Protein AF-A0A1F6QPR7-F1 (afdb_monomer_lite)

Structure (mmCIF, N/CA/C/O backbone):
data_AF-A0A1F6QPR7-F1
#
_entry.id   AF-A0A1F6QPR7-F1
#
loop_
_atom_site.group_PDB
_atom_site.id
_atom_site.type_symbol
_atom_site.label_atom_id
_atom_site.label_alt_id
_atom_site.label_comp_id
_atom_site.label_asym_id
_atom_site.label_entity_id
_atom_site.label_seq_id
_atom_site.pdbx_PDB_ins_code
_atom_site.Cartn_x
_atom_site.Cartn_y
_atom_site.Cartn_z
_atom_site.occupancy
_atom_site.B_iso_or_equiv
_atom_site.auth_seq_id
_atom_site.auth_comp_id
_atom_site.auth_asym_id
_atom_site.auth_atom_id
_atom_site.pdbx_PDB_model_num
ATOM 1 N N . MET A 1 1 ? 1.008 -13.112 12.070 1.00 70.38 1 MET A N 1
ATOM 2 C CA . MET A 1 1 ? 2.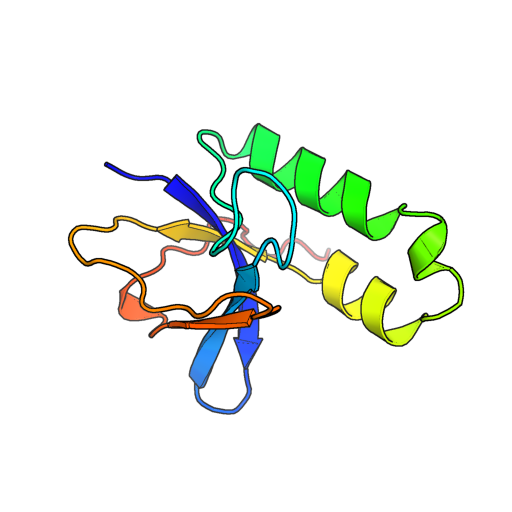194 -12.237 11.891 1.00 70.38 1 MET A CA 1
ATOM 3 C C . MET A 1 1 ? 1.701 -10.922 11.309 1.00 70.38 1 MET A C 1
ATOM 5 O O . MET A 1 1 ? 0.924 -10.975 10.365 1.00 70.38 1 MET A O 1
ATOM 9 N N . SER A 1 2 ? 2.075 -9.774 11.874 1.00 86.19 2 SER A N 1
ATOM 10 C CA . SER A 1 2 ? 1.610 -8.471 11.371 1.00 86.19 2 SER A CA 1
ATOM 11 C C . SER A 1 2 ? 2.647 -7.856 10.437 1.00 86.19 2 SER A C 1
ATOM 13 O O . SER A 1 2 ? 3.835 -7.861 10.746 1.00 86.19 2 SER A O 1
ATOM 15 N N . VAL A 1 3 ? 2.194 -7.325 9.305 1.00 93.25 3 VAL A N 1
ATOM 16 C CA . VAL A 1 3 ? 3.042 -6.701 8.277 1.00 93.25 3 VAL A CA 1
ATOM 17 C C . VAL A 1 3 ? 2.506 -5.324 7.914 1.00 93.25 3 VAL A C 1
ATOM 19 O O . VAL A 1 3 ? 1.327 -5.027 8.091 1.00 93.25 3 VAL A O 1
ATOM 22 N N . TYR A 1 4 ? 3.374 -4.469 7.396 1.00 94.75 4 TYR A N 1
ATOM 23 C CA . TYR A 1 4 ? 3.038 -3.118 6.968 1.00 94.75 4 TYR A CA 1
ATOM 24 C C . TYR A 1 4 ? 2.816 -3.099 5.459 1.00 94.75 4 TYR A C 1
ATOM 26 O O . TYR A 1 4 ? 3.554 -3.736 4.707 1.00 94.75 4 TYR A O 1
ATOM 34 N N . VAL A 1 5 ? 1.808 -2.357 5.013 1.00 94.69 5 VAL A N 1
ATOM 35 C CA . VAL A 1 5 ? 1.453 -2.226 3.595 1.00 94.69 5 VAL A CA 1
ATOM 36 C C . VAL A 1 5 ? 1.159 -0.773 3.246 1.00 94.69 5 VAL A C 1
ATOM 38 O O . VAL A 1 5 ? 0.746 0.017 4.097 1.00 94.69 5 VAL A O 1
ATOM 41 N N . LEU A 1 6 ? 1.364 -0.424 1.977 1.00 95.88 6 LEU A N 1
ATOM 42 C CA . LEU A 1 6 ? 0.940 0.856 1.417 1.00 95.88 6 LEU A CA 1
ATOM 43 C C . LEU A 1 6 ? -0.445 0.701 0.797 1.00 95.88 6 LEU A C 1
ATOM 45 O O . LEU A 1 6 ? -0.651 -0.200 -0.017 1.00 95.88 6 LEU A O 1
ATOM 49 N N . GLY A 1 7 ? -1.371 1.580 1.167 1.00 95.31 7 GLY A N 1
ATOM 50 C CA . GLY A 1 7 ? -2.753 1.522 0.713 1.00 95.31 7 GLY A CA 1
ATOM 51 C C . GLY A 1 7 ? -3.336 2.877 0.327 1.00 95.31 7 GLY A C 1
ATOM 52 O O . GLY A 1 7 ? -2.879 3.925 0.783 1.00 95.31 7 GLY A O 1
ATOM 53 N N . TRP A 1 8 ? -4.377 2.844 -0.501 1.00 94.19 8 TRP A N 1
ATOM 54 C CA . TRP A 1 8 ? -5.152 4.011 -0.911 1.00 94.19 8 TRP A CA 1
ATOM 55 C C . TRP A 1 8 ? -6.658 3.747 -0.733 1.00 94.19 8 TRP A C 1
ATOM 57 O O . TRP A 1 8 ? -7.192 2.846 -1.392 1.00 94.19 8 TRP A O 1
ATOM 67 N N . PRO A 1 9 ? -7.365 4.511 0.127 1.00 93.75 9 PRO A N 1
ATOM 68 C CA . PRO A 1 9 ? -8.818 4.424 0.244 1.00 93.75 9 PRO A CA 1
ATOM 69 C C . PRO A 1 9 ? -9.520 4.672 -1.090 1.00 93.75 9 PRO A C 1
ATOM 71 O O . PRO A 1 9 ? -9.205 5.631 -1.793 1.00 93.75 9 PRO A O 1
ATOM 74 N N . GLN A 1 10 ? -10.476 3.812 -1.429 1.00 93.81 10 GLN A N 1
ATOM 75 C CA . GLN A 1 10 ? -11.254 3.896 -2.660 1.00 93.81 10 GLN A CA 1
ATOM 76 C C . GLN A 1 10 ? -12.695 4.351 -2.382 1.00 93.81 10 GLN A C 1
ATOM 78 O O . GLN A 1 10 ? -13.232 4.057 -1.311 1.00 93.81 10 GLN A O 1
ATOM 83 N N . PRO A 1 11 ? -13.375 4.993 -3.355 1.00 92.31 11 PRO A N 1
ATOM 84 C CA . PRO A 1 11 ? -14.777 5.403 -3.207 1.00 92.31 11 PRO A CA 1
ATOM 85 C C . PRO A 1 11 ? -15.746 4.250 -2.913 1.00 92.31 11 PRO A C 1
ATOM 87 O O . PRO A 1 11 ? -16.789 4.461 -2.309 1.00 92.31 11 PRO A O 1
ATOM 90 N N . ASN A 1 12 ? -15.396 3.021 -3.306 1.00 92.19 12 ASN A N 1
ATOM 91 C CA . ASN A 1 12 ? -16.195 1.820 -3.043 1.00 92.19 12 ASN A CA 1
ATOM 92 C C . ASN A 1 12 ? -16.049 1.281 -1.603 1.00 92.19 12 ASN A C 1
ATOM 94 O O . ASN A 1 12 ? -16.511 0.180 -1.312 1.00 92.19 12 ASN A O 1
ATOM 98 N N . GLY A 1 13 ? -15.363 2.012 -0.719 1.00 93.00 13 GLY A N 1
ATOM 99 C CA . GLY A 1 13 ? -15.160 1.634 0.677 1.00 93.00 13 GLY A CA 1
ATOM 100 C C . GLY A 1 13 ? -14.072 0.583 0.908 1.00 93.00 13 GLY A C 1
ATOM 101 O O . GLY A 1 13 ? -13.844 0.208 2.054 1.00 93.00 13 GLY A O 1
ATOM 102 N N . LYS A 1 14 ? -13.378 0.111 -0.136 1.00 94.75 14 LYS A N 1
ATOM 103 C CA . LYS A 1 14 ? -12.211 -0.777 -0.008 1.00 94.75 14 LYS A CA 1
ATOM 104 C C . LYS A 1 14 ? -10.914 0.027 0.107 1.00 94.75 14 LYS A C 1
ATOM 106 O O . LYS A 1 14 ? -10.849 1.202 -0.257 1.00 94.75 14 LYS A O 1
ATOM 111 N N . ILE A 1 15 ? -9.851 -0.627 0.564 1.00 94.75 15 ILE A N 1
ATOM 112 C CA . ILE A 1 15 ? -8.481 -0.112 0.491 1.00 94.75 15 ILE A CA 1
ATOM 113 C C . ILE A 1 15 ? -7.747 -0.844 -0.630 1.00 94.75 15 ILE A C 1
ATOM 115 O O . ILE A 1 15 ? -7.637 -2.068 -0.596 1.00 94.75 15 ILE A O 1
ATOM 119 N N . ALA A 1 16 ? -7.234 -0.098 -1.608 1.00 95.12 16 ALA A N 1
ATOM 120 C CA . ALA A 1 16 ? -6.351 -0.635 -2.637 1.00 95.12 16 ALA A CA 1
ATOM 121 C C . ALA A 1 16 ? -4.922 -0.711 -2.084 1.00 95.12 16 ALA A C 1
ATOM 123 O O . ALA A 1 16 ? -4.315 0.3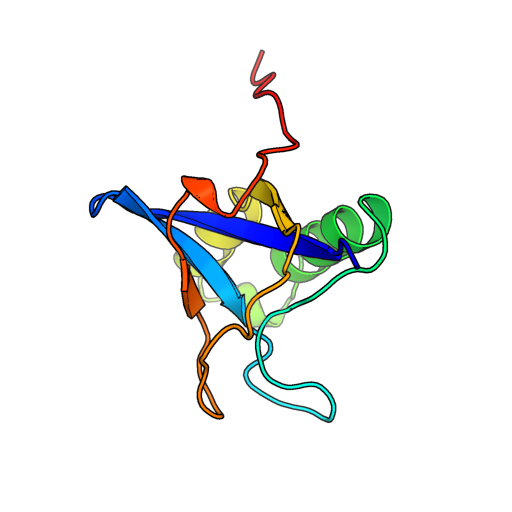25 -1.82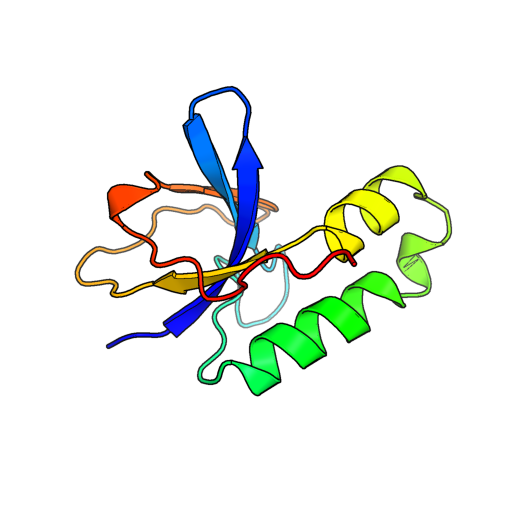3 1.00 95.12 16 ALA A O 1
ATOM 124 N N . LEU A 1 17 ? -4.388 -1.914 -1.886 1.00 95.06 17 LEU A N 1
ATOM 125 C CA . LEU A 1 17 ? -3.011 -2.146 -1.462 1.00 95.06 17 LEU A CA 1
ATOM 126 C C . LEU A 1 17 ? -2.079 -2.262 -2.657 1.00 95.06 17 LEU A C 1
ATOM 128 O O . LEU A 1 17 ? -2.379 -2.960 -3.625 1.00 95.06 17 LEU A O 1
ATOM 132 N N . LEU A 1 18 ? -0.922 -1.619 -2.550 1.00 95.31 18 LEU A N 1
ATOM 133 C CA . LEU A 1 18 ? 0.110 -1.655 -3.573 1.00 95.31 18 LEU A CA 1
ATOM 134 C C . LEU A 1 18 ? 0.692 -3.067 -3.722 1.00 95.31 18 LEU A C 1
ATOM 136 O O . LEU A 1 18 ? 1.090 -3.688 -2.733 1.00 95.31 18 LEU A O 1
ATOM 140 N N . CYS A 1 19 ? 0.825 -3.528 -4.963 1.00 94.81 19 CYS A N 1
ATOM 141 C CA . CYS A 1 19 ? 1.489 -4.780 -5.302 1.00 94.81 19 CYS A CA 1
ATOM 142 C C . CYS A 1 19 ? 2.798 -4.566 -6.070 1.00 94.81 19 CYS A C 1
ATOM 144 O O . CYS A 1 19 ? 3.005 -3.579 -6.777 1.00 94.81 19 CYS A O 1
ATOM 146 N N . ARG A 1 20 ? 3.696 -5.538 -5.933 1.00 91.25 20 ARG A N 1
ATOM 147 C CA . ARG A 1 20 ? 4.861 -5.745 -6.785 1.00 91.25 20 ARG A CA 1
ATOM 148 C C . ARG A 1 20 ? 4.400 -6.577 -7.978 1.00 91.25 20 ARG A C 1
ATOM 150 O O . ARG A 1 20 ? 4.188 -7.779 -7.852 1.00 91.25 20 ARG A O 1
ATOM 157 N N . SER A 1 21 ? 4.256 -5.942 -9.135 1.00 85.56 21 SER A N 1
ATOM 158 C CA . SER A 1 21 ? 3.794 -6.609 -10.359 1.00 85.56 21 SER A CA 1
ATOM 159 C C . SER A 1 21 ? 4.867 -7.449 -11.066 1.00 85.56 21 SER A C 1
ATOM 161 O O . SER A 1 21 ? 4.563 -8.116 -12.048 1.00 85.56 21 SER A O 1
ATOM 163 N N . GLY A 1 22 ? 6.117 -7.445 -10.585 1.00 82.25 22 GLY A N 1
ATOM 164 C CA . GLY A 1 22 ? 7.225 -8.199 -11.176 1.00 82.25 22 GLY A CA 1
ATOM 165 C C . GLY A 1 22 ? 8.388 -8.445 -10.207 1.00 82.25 22 GLY A C 1
ATOM 166 O O . GLY A 1 22 ? 8.424 -7.901 -9.101 1.00 82.25 22 GLY A O 1
ATOM 167 N N . GLY A 1 23 ? 9.355 -9.262 -10.639 1.00 82.75 23 GLY A N 1
ATOM 168 C CA . GLY A 1 23 ? 10.505 -9.692 -9.833 1.00 82.75 23 GLY A CA 1
ATOM 169 C C . GLY A 1 23 ? 10.234 -10.948 -8.993 1.00 82.75 23 GLY A C 1
ATOM 170 O O . GLY A 1 23 ? 9.232 -11.626 -9.187 1.00 82.75 23 GLY A O 1
ATOM 171 N N . VAL A 1 24 ? 11.146 -11.255 -8.063 1.00 77.69 24 VAL A N 1
ATOM 172 C CA . VAL A 1 24 ? 11.147 -12.505 -7.265 1.00 77.69 24 VAL A CA 1
ATOM 173 C C . VAL A 1 24 ? 10.058 -12.528 -6.177 1.00 77.69 24 VAL A C 1
ATOM 175 O O . VAL A 1 24 ? 9.663 -13.592 -5.723 1.00 77.69 24 VAL A O 1
ATOM 178 N N . ASN A 1 25 ? 9.522 -11.366 -5.791 1.00 83.62 25 ASN A N 1
ATOM 179 C CA . ASN A 1 25 ? 8.557 -11.221 -4.695 1.00 83.62 25 ASN A CA 1
ATOM 180 C C . ASN A 1 25 ? 7.287 -10.506 -5.175 1.00 83.62 25 ASN A C 1
ATOM 182 O O . ASN A 1 25 ? 7.047 -9.364 -4.775 1.00 83.62 25 ASN A O 1
ATOM 186 N N . GLN A 1 26 ? 6.537 -11.135 -6.082 1.00 90.56 26 GLN A N 1
ATOM 187 C CA . GLN A 1 26 ? 5.278 -10.581 -6.594 1.00 90.56 26 GLN A CA 1
ATOM 188 C C . GLN A 1 26 ? 4.161 -10.598 -5.539 1.00 90.56 26 GLN A C 1
ATOM 190 O O . GLN A 1 26 ? 4.246 -11.317 -4.543 1.00 90.56 26 GLN A O 1
ATOM 195 N N . GLY A 1 27 ? 3.119 -9.799 -5.773 1.00 92.81 27 GLY A N 1
ATOM 196 C CA . GLY A 1 27 ? 1.962 -9.677 -4.883 1.00 92.81 27 GLY A CA 1
ATOM 197 C C . GLY A 1 27 ? 2.040 -8.458 -3.964 1.00 92.81 27 GLY A C 1
ATOM 198 O O . GLY A 1 27 ? 2.780 -7.518 -4.269 1.00 92.81 27 GLY A O 1
ATOM 199 N N . PRO A 1 28 ? 1.279 -8.420 -2.856 1.00 93.81 28 PRO A N 1
ATOM 200 C CA . PRO A 1 28 ? 1.240 -7.268 -1.963 1.00 93.81 28 PRO A CA 1
ATOM 201 C C . PRO A 1 28 ? 2.640 -6.852 -1.510 1.00 93.81 28 PRO A C 1
ATOM 203 O O . PRO A 1 28 ? 3.467 -7.679 -1.122 1.00 93.81 28 PRO A O 1
ATOM 206 N N . ALA A 1 29 ? 2.916 -5.551 -1.559 1.00 94.44 29 ALA A N 1
ATOM 207 C CA . ALA A 1 29 ? 4.207 -4.992 -1.191 1.00 94.44 29 ALA A CA 1
ATOM 208 C C . ALA A 1 29 ? 4.373 -4.959 0.339 1.00 94.44 29 ALA A C 1
ATOM 210 O O . ALA A 1 29 ? 4.350 -3.893 0.954 1.00 94.44 29 ALA A O 1
ATOM 211 N N . PHE A 1 30 ? 4.529 -6.136 0.945 1.00 93.56 30 PHE A N 1
ATOM 212 C CA . PHE A 1 30 ? 4.723 -6.283 2.380 1.00 93.56 30 PHE A CA 1
ATOM 213 C C . PHE A 1 30 ? 6.054 -5.681 2.835 1.00 93.56 30 PHE A C 1
ATOM 215 O O . PHE A 1 30 ? 7.108 -5.879 2.220 1.00 93.56 30 PHE A O 1
ATOM 222 N N . CYS A 1 31 ? 5.986 -4.974 3.955 1.00 93.75 31 CYS A N 1
ATOM 223 C CA . CYS A 1 31 ? 7.111 -4.431 4.695 1.00 93.75 31 CYS A CA 1
ATOM 224 C C . CYS A 1 31 ? 7.080 -5.002 6.115 1.00 93.75 31 CYS A C 1
ATOM 226 O O . CYS A 1 31 ? 6.017 -5.098 6.726 1.00 93.75 31 CYS A O 1
ATOM 228 N N . GLN A 1 32 ? 8.237 -5.375 6.653 1.00 93.94 32 GLN A N 1
ATOM 229 C CA . GLN A 1 32 ? 8.338 -5.926 8.008 1.00 93.94 32 GLN A CA 1
ATOM 230 C C . GLN A 1 32 ? 8.275 -4.826 9.064 1.00 93.94 32 GLN A C 1
ATOM 232 O O . GLN A 1 32 ? 7.836 -5.051 10.189 1.00 93.94 32 GLN A O 1
ATOM 237 N N . THR A 1 33 ? 8.671 -3.607 8.693 1.00 93.81 33 THR A N 1
ATOM 238 C CA . THR A 1 33 ? 8.655 -2.450 9.586 1.00 93.81 33 THR A CA 1
ATOM 239 C C . THR A 1 33 ? 7.931 -1.256 8.972 1.00 93.81 33 THR A C 1
ATOM 241 O O . THR A 1 33 ? 7.903 -1.062 7.754 1.00 93.81 33 THR A O 1
ATOM 244 N N . ARG A 1 34 ? 7.402 -0.373 9.829 1.00 93.31 34 ARG A N 1
ATOM 245 C CA . ARG A 1 34 ? 6.849 0.921 9.396 1.00 93.31 34 ARG A CA 1
ATOM 246 C C . ARG A 1 34 ? 7.879 1.749 8.620 1.00 93.31 34 ARG A C 1
ATOM 248 O O . ARG A 1 34 ? 7.533 2.398 7.637 1.00 93.31 34 ARG A O 1
ATOM 255 N N . LYS A 1 35 ? 9.147 1.713 9.050 1.00 93.38 35 LYS A N 1
ATOM 256 C CA . LYS A 1 35 ? 10.255 2.434 8.405 1.00 93.38 35 LYS A CA 1
ATOM 257 C C . LYS A 1 35 ? 10.472 1.956 6.969 1.00 93.38 35 LYS A C 1
ATOM 259 O O . LYS A 1 35 ? 10.637 2.787 6.083 1.00 93.38 35 LYS A O 1
ATOM 264 N N . GLU A 1 36 ? 10.416 0.649 6.721 1.00 95.19 36 GLU A N 1
ATOM 265 C CA . GLU A 1 36 ? 10.479 0.097 5.362 1.00 95.19 36 GLU A CA 1
ATOM 266 C C . GLU A 1 36 ? 9.326 0.585 4.485 1.00 95.19 36 GLU A C 1
ATOM 268 O O . GLU A 1 36 ? 9.568 0.987 3.349 1.00 95.19 36 GLU A O 1
ATOM 273 N N . ALA A 1 37 ? 8.096 0.622 5.010 1.00 94.19 37 ALA A N 1
ATOM 274 C CA . ALA A 1 37 ? 6.945 1.132 4.265 1.00 94.19 37 ALA A CA 1
ATOM 275 C C . ALA A 1 37 ? 7.111 2.621 3.906 1.00 94.19 37 ALA A C 1
ATOM 277 O O . ALA A 1 37 ? 6.855 3.019 2.767 1.00 94.19 37 ALA A O 1
ATOM 278 N N . MET A 1 38 ? 7.616 3.440 4.840 1.00 93.00 38 MET A N 1
ATOM 279 C CA . MET A 1 38 ? 7.945 4.847 4.575 1.00 93.00 38 MET A CA 1
ATOM 280 C C . MET A 1 38 ? 9.019 4.988 3.491 1.00 93.00 38 MET A C 1
ATOM 282 O O . MET A 1 38 ? 8.849 5.766 2.554 1.00 93.00 38 MET A O 1
ATOM 286 N N . LEU A 1 39 ? 10.111 4.222 3.592 1.00 94.00 39 LEU A N 1
ATOM 287 C CA . LEU A 1 39 ? 11.195 4.235 2.608 1.00 94.00 39 LEU A CA 1
ATOM 288 C C . LEU A 1 39 ? 10.711 3.787 1.228 1.00 94.00 39 LEU A C 1
ATOM 290 O O . LEU A 1 39 ? 11.081 4.397 0.226 1.00 94.00 39 LEU A O 1
ATOM 294 N N . LEU A 1 40 ? 9.858 2.762 1.169 1.00 93.50 40 LEU A N 1
ATOM 295 C CA . LEU A 1 40 ? 9.255 2.291 -0.071 1.00 93.50 40 LEU A CA 1
ATOM 296 C C . LEU A 1 40 ? 8.401 3.386 -0.718 1.00 93.50 40 LEU A C 1
ATOM 298 O O . LEU A 1 40 ? 8.591 3.667 -1.901 1.00 93.50 40 LEU A O 1
ATOM 302 N N . ARG A 1 41 ? 7.523 4.049 0.047 1.00 92.19 41 ARG A N 1
ATOM 303 C CA . ARG A 1 41 ? 6.714 5.172 -0.453 1.00 92.19 41 ARG A CA 1
ATOM 304 C C . ARG A 1 41 ? 7.598 6.284 -1.015 1.00 92.19 41 ARG A C 1
ATOM 306 O O . ARG A 1 41 ? 7.382 6.718 -2.143 1.00 92.19 41 ARG A O 1
ATOM 313 N N . THR A 1 42 ? 8.623 6.700 -0.270 1.00 91.38 42 THR A N 1
ATOM 314 C CA . THR A 1 42 ? 9.570 7.737 -0.709 1.00 91.38 42 THR A CA 1
ATOM 315 C C . THR A 1 42 ? 10.325 7.323 -1.969 1.00 91.38 42 THR A C 1
ATOM 317 O O . THR A 1 42 ? 10.470 8.125 -2.889 1.00 91.38 42 THR A O 1
ATOM 320 N N . LYS A 1 43 ? 10.784 6.070 -2.054 1.00 91.38 43 LYS A N 1
ATOM 321 C CA . LYS A 1 43 ? 11.484 5.550 -3.234 1.00 91.38 43 LYS A CA 1
ATOM 322 C C . LYS A 1 43 ? 10.588 5.572 -4.471 1.00 91.38 43 LYS A C 1
ATOM 324 O O . LYS A 1 43 ? 11.031 6.006 -5.526 1.00 91.38 43 LYS A O 1
ATOM 329 N N . LEU A 1 44 ? 9.336 5.140 -4.333 1.00 89.69 44 LEU A N 1
ATOM 330 C CA . LEU A 1 44 ? 8.367 5.117 -5.429 1.00 89.69 44 LEU A CA 1
ATOM 331 C C . LEU A 1 44 ? 7.960 6.529 -5.868 1.00 89.69 44 LEU A C 1
ATOM 333 O O . LEU A 1 44 ? 7.857 6.788 -7.064 1.00 89.69 44 LEU A O 1
ATOM 337 N N . ALA A 1 45 ? 7.771 7.455 -4.924 1.00 88.31 45 ALA A N 1
ATOM 338 C CA . ALA A 1 45 ? 7.415 8.843 -5.227 1.00 88.31 45 ALA A CA 1
ATOM 339 C C . ALA A 1 45 ? 8.509 9.561 -6.036 1.00 88.31 45 ALA A C 1
ATOM 341 O O . ALA A 1 45 ? 8.207 10.444 -6.837 1.00 88.31 45 ALA A O 1
ATOM 342 N N . ASN A 1 46 ? 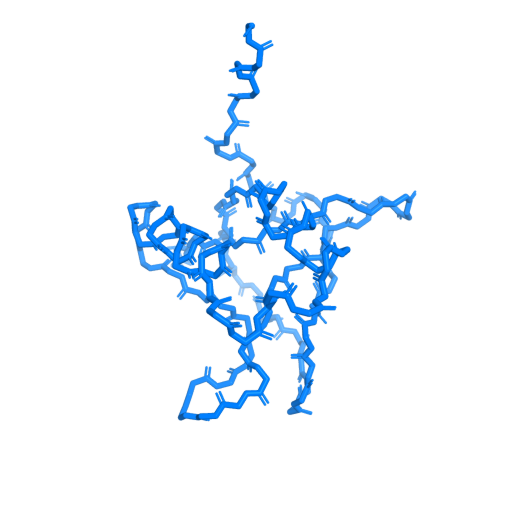9.766 9.151 -5.844 1.00 87.75 46 ASN A N 1
ATOM 343 C CA . ASN A 1 46 ? 10.940 9.698 -6.518 1.00 87.75 46 ASN A CA 1
ATOM 344 C C . ASN A 1 46 ? 11.440 8.831 -7.687 1.00 87.75 46 ASN A C 1
ATOM 346 O O . ASN A 1 46 ? 12.497 9.122 -8.249 1.00 87.75 46 ASN A O 1
ATOM 350 N N . ASP A 1 47 ? 10.716 7.771 -8.068 1.00 86.81 47 ASP A N 1
ATOM 351 C CA . ASP A 1 47 ? 11.155 6.878 -9.140 1.00 86.81 47 ASP A CA 1
ATOM 352 C C . ASP A 1 47 ? 11.203 7.645 -10.480 1.00 86.81 47 ASP A C 1
ATOM 354 O O . ASP A 1 47 ? 10.179 8.187 -10.922 1.00 86.81 47 ASP A O 1
ATOM 358 N N . PRO A 1 48 ? 12.367 7.704 -11.159 1.00 83.31 48 PRO A N 1
ATOM 359 C CA . PRO A 1 48 ? 12.518 8.445 -12.407 1.00 83.31 48 PRO A CA 1
ATOM 360 C C . PRO A 1 48 ? 11.617 7.912 -13.525 1.00 83.31 48 PRO A C 1
ATOM 362 O O . PRO A 1 48 ? 11.199 8.691 -14.381 1.00 83.31 48 PRO A O 1
ATOM 365 N N . ARG A 1 49 ? 11.245 6.624 -13.493 1.00 80.62 49 ARG A N 1
ATOM 366 C CA . ARG A 1 49 ? 10.312 6.019 -14.457 1.00 80.62 49 ARG A CA 1
ATOM 367 C C . ARG A 1 49 ? 8.903 6.601 -14.326 1.00 80.62 49 ARG A C 1
ATOM 369 O O . ARG A 1 49 ? 8.159 6.643 -15.299 1.00 80.62 49 ARG A O 1
ATOM 376 N N . GLY A 1 50 ? 8.549 7.091 -13.137 1.00 74.25 50 GLY A N 1
ATOM 377 C CA . GLY A 1 50 ? 7.274 7.748 -12.859 1.00 74.25 50 GLY A CA 1
ATOM 378 C C . GLY A 1 50 ? 7.192 9.203 -13.331 1.00 74.25 50 GLY A C 1
ATOM 379 O O . GLY A 1 50 ? 6.094 9.753 -13.337 1.00 74.25 50 GLY A O 1
ATOM 380 N N . ARG A 1 51 ? 8.301 9.834 -13.761 1.00 76.44 51 ARG A N 1
ATOM 381 C CA . ARG A 1 51 ? 8.326 11.269 -14.134 1.00 76.44 51 ARG A CA 1
ATOM 382 C C . ARG A 1 51 ? 7.336 11.631 -15.239 1.00 76.44 51 ARG A C 1
ATOM 384 O O . ARG A 1 51 ? 6.762 12.715 -15.211 1.00 76.44 51 ARG A O 1
ATOM 391 N N . ASN A 1 52 ? 7.104 10.715 -16.176 1.00 80.62 52 ASN A N 1
ATOM 392 C CA . ASN A 1 52 ? 6.185 10.935 -17.294 1.00 80.62 52 ASN A CA 1
ATOM 393 C C . ASN A 1 52 ? 4.715 10.673 -16.918 1.00 80.62 52 ASN A C 1
ATOM 395 O O . ASN A 1 52 ? 3.818 11.007 -17.686 1.00 80.62 52 ASN A O 1
ATOM 399 N N . ASN A 1 53 ? 4.444 10.114 -15.732 1.00 84.44 53 ASN A N 1
ATOM 400 C CA . ASN A 1 53 ? 3.097 9.829 -15.246 1.00 84.44 53 ASN A CA 1
ATOM 401 C C . ASN A 1 53 ? 2.823 10.580 -13.934 1.00 84.44 53 ASN A C 1
ATOM 403 O O . ASN A 1 53 ? 2.829 10.010 -12.840 1.00 84.44 53 ASN A O 1
ATOM 407 N N . LYS A 1 54 ? 2.537 11.883 -14.067 1.00 82.88 54 LYS A N 1
ATOM 408 C CA . LYS A 1 54 ? 2.226 12.775 -12.935 1.00 82.88 54 LYS A CA 1
ATOM 409 C C . LYS A 1 54 ? 1.086 12.237 -12.065 1.00 82.88 54 LYS A C 1
ATOM 411 O O . LYS A 1 54 ? 1.158 12.320 -10.845 1.00 82.88 54 LYS A O 1
ATOM 416 N N . LYS A 1 55 ? 0.060 11.628 -12.671 1.00 84.06 55 LYS A N 1
ATOM 417 C CA . LYS A 1 55 ? -1.079 11.055 -11.938 1.00 84.06 55 LYS A CA 1
ATOM 418 C C . LYS A 1 55 ? -0.651 9.892 -11.040 1.00 84.06 55 LYS A C 1
ATOM 420 O O . LYS A 1 55 ? -1.063 9.838 -9.886 1.00 84.06 55 LYS A O 1
ATOM 425 N N . ALA A 1 56 ? 0.195 8.992 -11.542 1.00 81.88 56 ALA A N 1
ATOM 426 C CA . ALA A 1 56 ? 0.735 7.897 -10.739 1.00 81.88 56 ALA A CA 1
ATOM 427 C C . ALA A 1 56 ? 1.607 8.415 -9.585 1.00 81.88 56 ALA A C 1
ATOM 429 O O . ALA A 1 56 ? 1.463 7.936 -8.463 1.00 81.88 56 ALA A O 1
ATOM 430 N N . GLN A 1 57 ? 2.449 9.427 -9.823 1.00 84.12 57 GLN A N 1
ATOM 431 C CA . GLN A 1 57 ? 3.236 10.050 -8.752 1.00 84.12 57 GLN A CA 1
ATOM 432 C C . GLN A 1 57 ? 2.356 10.651 -7.653 1.00 84.12 57 GLN A C 1
ATOM 434 O O . GLN A 1 57 ? 2.631 10.438 -6.474 1.00 84.12 57 GLN A O 1
ATOM 439 N N . GLU A 1 58 ? 1.287 11.361 -8.015 1.00 85.50 58 GLU A N 1
ATOM 440 C CA . GLU A 1 58 ? 0.365 11.939 -7.033 1.00 85.50 58 GLU A CA 1
ATOM 441 C C . GLU A 1 58 ? -0.364 10.869 -6.213 1.00 85.50 58 GLU A C 1
ATOM 443 O O . GLU A 1 58 ? -0.514 11.027 -5.002 1.00 85.50 58 GLU A O 1
ATOM 448 N N . ILE A 1 59 ? -0.750 9.746 -6.830 1.00 86.06 59 ILE A N 1
ATOM 449 C CA . ILE A 1 59 ? -1.312 8.600 -6.098 1.00 86.06 59 ILE A CA 1
ATOM 450 C C . ILE A 1 59 ? -0.276 8.037 -5.120 1.00 86.06 59 ILE A C 1
ATOM 452 O O . ILE A 1 59 ? -0.584 7.859 -3.945 1.00 86.06 59 ILE A O 1
ATOM 456 N N . ILE A 1 60 ? 0.962 7.809 -5.570 1.00 87.44 60 ILE A N 1
ATOM 457 C CA . ILE A 1 60 ? 2.033 7.241 -4.740 1.00 87.44 60 ILE A CA 1
ATOM 458 C C . ILE A 1 60 ? 2.349 8.137 -3.534 1.00 87.44 60 ILE A C 1
ATOM 460 O O . ILE A 1 60 ? 2.498 7.633 -2.421 1.00 87.44 60 ILE A O 1
ATOM 464 N N . LYS A 1 61 ? 2.413 9.462 -3.722 1.00 86.44 61 LYS A N 1
ATOM 465 C CA . LYS A 1 61 ? 2.645 10.423 -2.628 1.00 86.44 61 LYS A CA 1
ATOM 466 C C . LYS A 1 61 ? 1.537 10.399 -1.574 1.00 86.44 61 LYS A C 1
ATOM 468 O O . LYS A 1 61 ? 1.805 10.684 -0.412 1.00 86.44 61 LYS A O 1
ATOM 473 N N . ARG A 1 62 ? 0.309 10.058 -1.974 1.00 89.69 62 ARG A N 1
ATOM 474 C CA . ARG A 1 62 ? -0.872 9.977 -1.102 1.00 89.69 62 ARG A CA 1
ATOM 475 C C . ARG A 1 62 ? -1.084 8.594 -0.484 1.00 89.69 62 ARG A C 1
ATOM 477 O O . ARG A 1 62 ? -2.052 8.419 0.252 1.00 89.69 62 ARG A O 1
ATOM 484 N N . LEU A 1 63 ? -0.220 7.618 -0.778 1.00 93.69 63 LEU A N 1
ATOM 485 C CA . LEU A 1 63 ? -0.316 6.296 -0.167 1.00 93.69 63 LEU A CA 1
ATOM 486 C C . LEU A 1 63 ? -0.145 6.392 1.341 1.00 93.69 63 LEU A C 1
ATOM 488 O O . LEU A 1 63 ? 0.813 6.994 1.823 1.00 93.69 63 LEU A O 1
ATOM 492 N N . LEU A 1 64 ? -1.054 5.744 2.058 1.00 94.94 64 LEU A N 1
ATOM 493 C CA . LEU A 1 64 ? -1.055 5.664 3.508 1.00 94.94 64 LEU A CA 1
ATOM 494 C C . LEU A 1 64 ? -0.437 4.346 3.969 1.00 94.94 64 LEU A C 1
ATOM 496 O O . LEU A 1 64 ? -0.489 3.340 3.258 1.00 94.94 64 LEU A O 1
ATOM 500 N N . ILE A 1 65 ? 0.131 4.344 5.172 1.00 95.38 65 ILE A N 1
ATOM 501 C CA . ILE A 1 65 ? 0.688 3.131 5.780 1.00 95.38 65 ILE A CA 1
ATOM 502 C C . ILE A 1 65 ? -0.366 2.468 6.665 1.00 95.38 65 ILE A C 1
ATOM 504 O O . ILE A 1 65 ? -0.861 3.074 7.617 1.00 95.38 65 ILE A O 1
ATOM 508 N N . TYR A 1 66 ? -0.644 1.198 6.389 1.00 94.94 66 TYR A N 1
ATOM 509 C CA . TYR A 1 66 ? -1.526 0.359 7.193 1.00 94.94 66 TYR A CA 1
ATOM 510 C C . TYR A 1 66 ? -0.750 -0.795 7.826 1.00 94.94 66 TYR A C 1
ATOM 512 O O . TYR A 1 66 ? 0.195 -1.320 7.233 1.00 94.94 66 TYR A O 1
ATOM 520 N N . LEU A 1 67 ? -1.186 -1.216 9.009 1.00 94.50 67 LEU A N 1
ATOM 521 C CA . LEU A 1 67 ? -0.852 -2.512 9.580 1.00 94.50 67 LEU A 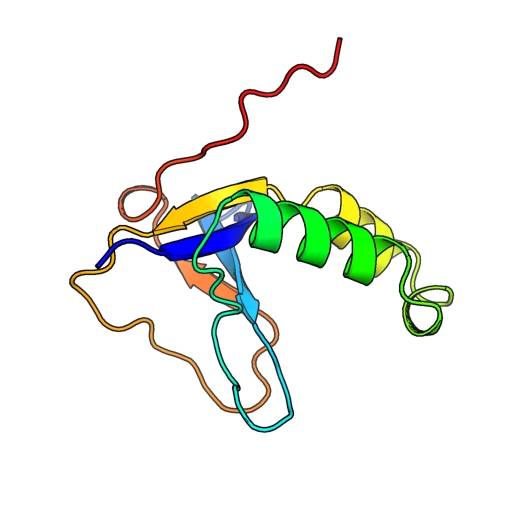CA 1
ATOM 522 C C . LEU A 1 67 ? -1.882 -3.532 9.102 1.00 94.50 67 LEU A C 1
ATOM 524 O O . LEU A 1 67 ? -3.080 -3.366 9.332 1.00 94.50 67 LEU A O 1
ATOM 528 N N . TYR A 1 68 ? -1.405 -4.586 8.457 1.00 92.94 68 TYR A N 1
ATOM 529 C CA . TYR A 1 68 ? -2.181 -5.766 8.130 1.00 92.94 68 TYR A CA 1
ATOM 530 C C . TYR A 1 68 ? -1.870 -6.854 9.156 1.00 92.94 68 TYR A C 1
ATOM 532 O O . TYR A 1 68 ? -0.783 -7.440 9.161 1.00 92.94 68 TYR A O 1
ATOM 540 N N . SER A 1 69 ? -2.829 -7.114 10.038 1.00 81.56 69 SER A N 1
ATOM 541 C CA . SER A 1 69 ? -2.791 -8.243 10.969 1.00 81.56 69 SER A CA 1
ATOM 542 C C . SER A 1 69 ? -3.423 -9.441 10.267 1.00 81.56 69 SER A C 1
ATOM 544 O O . SER A 1 69 ? -4.583 -9.774 10.481 1.00 81.56 69 SER A O 1
ATOM 546 N N . GLY A 1 70 ? -2.682 -9.998 9.311 1.00 67.38 70 GLY A N 1
ATOM 547 C CA . GLY A 1 70 ? -3.173 -11.043 8.425 1.00 67.38 70 GLY A CA 1
ATOM 548 C C . GLY A 1 70 ? -3.175 -12.413 9.075 1.00 67.38 70 GLY A C 1
ATOM 549 O O . GLY A 1 70 ? -2.127 -13.050 9.155 1.00 67.38 70 GLY A O 1
ATOM 550 N N . GLU A 1 71 ? -4.350 -12.874 9.486 1.00 67.56 71 GLU A N 1
ATOM 551 C CA . GLU A 1 71 ? -4.623 -14.306 9.664 1.00 67.56 71 GLU A CA 1
ATOM 552 C C . GLU A 1 71 ? -5.050 -14.956 8.335 1.00 67.56 71 GLU A C 1
ATOM 554 O O . GLU A 1 71 ? -4.795 -16.134 8.109 1.00 67.56 71 GLU A O 1
ATOM 559 N N . GLU A 1 72 ? -5.616 -14.173 7.409 1.00 72.50 72 GLU A N 1
ATOM 560 C CA . GLU A 1 72 ? -6.067 -14.641 6.095 1.00 72.50 72 GLU A CA 1
ATOM 561 C C . GLU A 1 72 ? -5.056 -14.354 4.971 1.00 72.50 72 GLU A C 1
ATOM 563 O O . GLU A 1 72 ? -4.334 -13.349 4.968 1.00 72.50 72 GLU A O 1
ATOM 568 N N . THR A 1 73 ? -5.036 -15.221 3.959 1.00 81.38 73 THR A N 1
ATOM 569 C CA . THR A 1 73 ? -4.253 -15.016 2.736 1.00 81.38 73 THR A CA 1
ATOM 570 C C . THR A 1 73 ? -4.896 -13.941 1.858 1.00 81.38 73 THR A C 1
ATOM 572 O O . THR A 1 73 ? -6.074 -14.019 1.515 1.00 81.38 73 THR A O 1
ATOM 575 N N . ILE A 1 74 ? -4.115 -12.937 1.451 1.00 88.00 74 ILE A N 1
ATOM 576 C CA . ILE A 1 74 ? -4.555 -11.957 0.451 1.00 88.00 74 ILE A CA 1
ATOM 577 C C . ILE A 1 74 ? -4.507 -12.623 -0.925 1.00 88.00 74 ILE A C 1
ATOM 579 O O . ILE A 1 74 ? -3.444 -13.063 -1.356 1.00 88.00 74 ILE A O 1
ATOM 583 N N . MET A 1 75 ? -5.642 -12.670 -1.620 1.00 89.31 75 MET A N 1
ATOM 584 C CA . MET A 1 75 ? -5.724 -13.190 -2.987 1.00 89.31 75 MET A CA 1
ATOM 585 C C . MET A 1 75 ? -5.221 -12.145 -3.989 1.00 89.31 75 MET A C 1
ATOM 587 O O . MET A 1 75 ? -5.672 -11.000 -3.970 1.00 89.31 75 MET A O 1
ATOM 591 N N . TRP A 1 76 ? -4.306 -12.546 -4.871 1.00 92.50 76 TRP A N 1
ATOM 592 C CA . TRP A 1 76 ? -3.724 -11.707 -5.924 1.00 92.50 76 TRP A CA 1
ATOM 593 C C . TRP A 1 76 ? -3.292 -12.561 -7.120 1.00 92.50 76 TRP A C 1
ATOM 595 O O . TRP A 1 76 ? -3.180 -13.784 -7.006 1.00 92.50 76 TRP A O 1
ATOM 605 N N . ARG A 1 77 ? -3.061 -11.926 -8.271 1.00 90.44 77 ARG A N 1
ATOM 606 C CA . ARG A 1 77 ? -2.592 -12.570 -9.504 1.00 90.44 77 ARG A CA 1
ATOM 607 C C . ARG A 1 77 ? -1.294 -11.931 -10.008 1.00 90.44 77 ARG A C 1
ATOM 609 O O . ARG A 1 77 ? -1.084 -10.733 -9.807 1.00 90.44 77 ARG A O 1
ATOM 616 N N . PRO A 1 78 ? -0.417 -12.698 -10.681 1.00 90.12 78 PRO A N 1
ATOM 617 C CA . PRO A 1 78 ? 0.757 -12.139 -11.341 1.00 90.12 78 PRO A CA 1
ATOM 618 C C . PRO A 1 78 ? 0.391 -10.953 -12.239 1.00 90.12 78 PRO A C 1
ATOM 620 O O . PRO A 1 78 ? -0.532 -11.040 -13.046 1.00 90.12 78 PRO A O 1
ATOM 623 N N . GLY A 1 79 ? 1.118 -9.846 -12.085 1.00 88.94 79 GLY A N 1
ATOM 624 C CA . GLY A 1 79 ? 0.869 -8.599 -12.813 1.00 88.94 79 GLY A CA 1
ATOM 625 C C . GLY A 1 79 ? -0.084 -7.614 -12.128 1.00 88.94 79 GLY A C 1
ATOM 626 O O . GLY A 1 79 ? -0.119 -6.454 -12.545 1.00 88.94 79 GLY A O 1
ATOM 627 N N . ASP A 1 80 ? -0.789 -8.007 -11.060 1.00 92.19 80 ASP A N 1
ATOM 628 C CA . ASP A 1 80 ? -1.634 -7.081 -10.302 1.00 92.19 80 ASP A CA 1
ATOM 629 C C . ASP A 1 80 ? -0.802 -5.913 -9.749 1.00 92.19 80 ASP A C 1
ATOM 631 O O . ASP A 1 80 ? 0.259 -6.088 -9.143 1.00 92.19 80 ASP A O 1
ATOM 635 N N . LEU A 1 81 ? -1.303 -4.694 -9.957 1.00 91.44 81 LEU A N 1
ATOM 636 C CA . LEU A 1 81 ? -0.745 -3.468 -9.372 1.00 91.44 81 LEU A CA 1
ATOM 637 C C . LEU A 1 81 ? -1.395 -3.137 -8.026 1.00 91.44 81 LEU A C 1
ATOM 639 O O . LEU A 1 81 ? -0.763 -2.518 -7.168 1.00 91.44 81 LEU A O 1
ATOM 643 N N . TRP A 1 82 ? -2.649 -3.559 -7.855 1.00 94.12 82 TRP A N 1
ATOM 644 C CA . TRP A 1 82 ? -3.470 -3.295 -6.684 1.00 94.12 82 TRP A CA 1
ATOM 645 C C . TRP A 1 82 ? -4.251 -4.540 -6.291 1.00 94.12 82 TRP A C 1
ATOM 647 O O . TRP A 1 82 ? -4.779 -5.238 -7.152 1.00 94.12 82 TRP A O 1
ATOM 657 N N . VAL A 1 83 ? -4.397 -4.754 -4.990 1.00 94.50 83 VAL A N 1
ATOM 658 C CA . VAL A 1 83 ? -5.358 -5.708 -4.420 1.00 94.50 83 VAL A CA 1
ATOM 659 C C . VAL A 1 83 ? -6.287 -4.958 -3.483 1.00 94.50 83 VAL A C 1
ATOM 661 O O . VAL A 1 83 ? -5.875 -3.996 -2.844 1.00 94.50 83 VAL A O 1
ATOM 664 N N . TYR A 1 84 ? -7.545 -5.368 -3.393 1.00 93.94 84 TYR A N 1
ATOM 665 C CA . TYR A 1 84 ? -8.562 -4.606 -2.670 1.00 93.94 84 TYR A CA 1
ATOM 666 C C . TYR A 1 84 ? -8.981 -5.353 -1.412 1.00 93.94 84 TYR A C 1
ATOM 668 O O . TYR A 1 84 ? -9.454 -6.485 -1.493 1.00 93.94 84 TYR A O 1
ATOM 676 N N . LEU A 1 85 ? -8.834 -4.713 -0.253 1.00 92.81 85 LEU A N 1
ATOM 677 C CA . LEU A 1 85 ? -9.222 -5.279 1.037 1.00 92.81 85 LEU A CA 1
ATOM 678 C C . LEU A 1 85 ? -10.292 -4.448 1.735 1.00 92.81 85 LEU A C 1
ATOM 680 O O . LEU A 1 85 ? -10.419 -3.241 1.524 1.00 92.81 85 LEU A O 1
ATOM 684 N N . ASP A 1 86 ? -11.037 -5.109 2.617 1.00 91.94 86 ASP A N 1
ATOM 685 C CA . ASP A 1 86 ? -11.912 -4.433 3.565 1.00 91.94 86 ASP A CA 1
ATOM 686 C C . ASP A 1 86 ? -11.101 -3.644 4.602 1.00 91.94 86 ASP A C 1
ATOM 688 O O . ASP A 1 86 ? -10.179 -4.208 5.199 1.00 91.94 86 ASP A O 1
ATOM 692 N N . PRO A 1 87 ? -11.469 -2.381 4.896 1.00 91.31 87 PRO A N 1
ATOM 693 C CA . PRO A 1 87 ? -10.774 -1.564 5.891 1.00 91.31 87 PRO A CA 1
ATOM 694 C C . PRO A 1 87 ? -10.720 -2.212 7.275 1.00 91.31 87 PRO A C 1
ATOM 696 O O . PRO A 1 87 ? -9.764 -1.999 8.004 1.00 91.31 87 PRO A O 1
ATOM 699 N N . LYS A 1 88 ? -11.703 -3.054 7.624 1.00 90.25 88 LYS A N 1
ATOM 700 C CA . LYS A 1 88 ? -11.746 -3.792 8.899 1.00 90.25 88 LYS A CA 1
ATOM 701 C C . LYS A 1 88 ? -10.537 -4.714 9.110 1.00 90.25 88 LYS A C 1
ATOM 703 O O . LYS A 1 88 ? -10.244 -5.072 10.242 1.00 90.25 88 LYS A O 1
ATOM 708 N N . LYS A 1 89 ? -9.847 -5.096 8.030 1.00 89.81 89 LYS A N 1
ATOM 709 C CA . LYS A 1 89 ? -8.646 -5.945 8.055 1.00 89.81 89 LYS A CA 1
ATOM 710 C C . LYS A 1 89 ? -7.352 -5.142 8.235 1.00 89.81 89 LYS A C 1
ATOM 712 O O . LYS A 1 89 ? -6.266 -5.718 8.228 1.00 89.81 89 LYS A O 1
ATOM 717 N N . LEU A 1 90 ? -7.447 -3.816 8.324 1.00 92.00 90 LEU A N 1
ATOM 718 C CA . LEU A 1 90 ? -6.314 -2.904 8.283 1.00 92.00 90 LEU A CA 1
ATOM 719 C C . LEU A 1 90 ? -6.414 -1.878 9.410 1.00 92.00 90 LEU A C 1
ATOM 721 O O . LEU A 1 90 ? -7.457 -1.273 9.634 1.00 92.00 90 LEU A O 1
ATOM 725 N N . VAL A 1 91 ? -5.293 -1.617 10.073 1.00 93.62 91 VAL A N 1
ATOM 726 C CA . VAL A 1 91 ? -5.182 -0.507 11.023 1.00 93.62 91 VAL A CA 1
ATOM 727 C C . VAL A 1 91 ? -4.392 0.604 10.351 1.00 93.62 91 VAL A C 1
ATOM 729 O O . VAL A 1 91 ? -3.225 0.418 10.010 1.00 93.62 91 VAL A O 1
ATOM 732 N N . LEU A 1 92 ? -5.016 1.759 10.129 1.00 93.44 92 LEU A N 1
ATOM 733 C CA . LEU A 1 92 ? -4.316 2.931 9.604 1.00 93.44 92 LEU A CA 1
ATOM 734 C C . LEU A 1 92 ? -3.307 3.435 10.645 1.00 93.44 92 LEU A C 1
ATOM 736 O O . LEU A 1 92 ? -3.677 3.711 11.782 1.00 93.44 92 LEU A O 1
ATOM 740 N N . LEU A 1 93 ? -2.039 3.573 10.251 1.00 90.38 93 LEU A N 1
ATOM 741 C CA . LEU A 1 93 ? -0.955 4.003 11.146 1.00 90.38 93 LEU A CA 1
ATOM 742 C C . LEU A 1 93 ? -0.532 5.460 10.947 1.00 90.38 93 LEU A C 1
ATOM 744 O O . LEU A 1 93 ? 0.337 5.964 11.664 1.00 90.38 93 LEU A O 1
ATOM 748 N N . GLU A 1 94 ? -1.107 6.137 9.960 1.00 76.56 94 GLU A N 1
ATOM 749 C CA . GLU A 1 94 ? -0.879 7.555 9.726 1.00 76.56 94 GLU A CA 1
ATOM 750 C C . GLU A 1 94 ? -2.088 8.348 10.214 1.00 76.56 94 GLU A C 1
ATOM 752 O O . GLU A 1 94 ? -3.142 8.361 9.586 1.00 76.56 94 GLU A O 1
ATOM 757 N N . GLN A 1 95 ? -1.925 9.021 11.354 1.00 55.00 95 GLN A N 1
ATOM 758 C CA . GLN A 1 95 ? -2.767 10.162 11.685 1.00 55.00 95 GLN A CA 1
ATOM 759 C C . GLN A 1 95 ? -2.367 11.298 10.752 1.00 55.00 95 GLN A C 1
ATOM 761 O O . GLN A 1 95 ? -1.230 11.773 10.787 1.00 55.00 95 GLN A O 1
ATOM 766 N N . THR A 1 96 ? -3.295 11.719 9.905 1.00 43.25 96 THR A N 1
ATOM 767 C CA . THR A 1 96 ? -3.184 12.929 9.102 1.00 43.25 96 THR A CA 1
ATOM 768 C C . THR A 1 96 ? -2.861 14.110 10.024 1.00 43.25 96 THR A C 1
ATOM 770 O O . THR A 1 96 ? -3.740 14.642 10.690 1.00 43.25 96 THR A O 1
ATOM 773 N N . ARG A 1 97 ? -1.599 14.540 10.077 1.00 42.47 97 ARG A N 1
ATOM 774 C CA . ARG A 1 97 ? -1.264 15.939 10.358 1.00 42.47 97 ARG A CA 1
ATOM 775 C C . ARG A 1 97 ? -0.809 16.549 9.046 1.00 42.47 97 ARG A C 1
ATOM 777 O O . ARG A 1 97 ? 0.378 16.670 8.774 1.00 42.47 97 ARG A O 1
ATOM 784 N N . LEU A 1 98 ? -1.792 16.854 8.209 1.00 39.44 98 LEU A N 1
ATOM 785 C CA . LEU A 1 98 ? -1.668 17.970 7.286 1.00 39.44 98 LEU A CA 1
ATOM 786 C C . LEU A 1 98 ? -2.113 19.191 8.099 1.00 39.44 98 LEU A C 1
ATOM 788 O O . LEU A 1 98 ? -3.300 19.497 8.153 1.00 39.44 98 LEU A O 1
ATOM 792 N N . SER A 1 99 ? -1.173 19.751 8.862 1.00 33.56 99 SER A N 1
ATOM 793 C CA . SER A 1 99 ? -1.234 21.131 9.352 1.00 33.56 99 SER A CA 1
ATOM 794 C C . SER A 1 99 ? -0.806 22.067 8.237 1.00 33.56 99 SER A C 1
ATOM 796 O O . SER A 1 99 ? 0.206 21.704 7.590 1.00 33.56 99 SER A O 1
#

Radius of gyration: 13.11 Å; chains: 1; bounding box: 29×36×29 Å

pLDDT: mean 86.86, std 12.11, range [33.56, 95.88]

Sequence (99 aa):
MSVYVLGWPQPNGKIALLCRSGGVNQGPAFCQTRKEAMLLRTKLANDPRGRNNKKAQEIIKRLLIYLYSG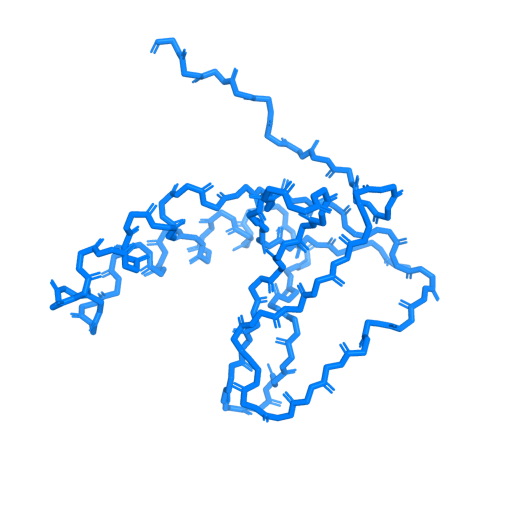EETIMWRPGDLWVYLDPKKLVLLEQTRLS

Secondary structure (DSSP, 8-state):
-EEEEEEEE-TTS-EEEEEE-SSSS-EE--BSSHHHHHHHHHHHHT-GGGGG-HHHHHHHHTPEEEEEE-SSPPP--TT-SEEEE-GGGEEE-------

Foldseek 3Di:
DKWKWWWDQDPVQWTWTFFDLDDPGTDGPTDRDPVVRVVVLVCQLPPPVCPVPVVSSVRSVPTFMKMAPDPDDQDDDRRDGIGIHHCVRIDTPDDDPPD